Protein AF-A0A3C0UKP6-F1 (afdb_monomer_lite)

Structure (mmCIF, N/CA/C/O backbone):
data_AF-A0A3C0UKP6-F1
#
_entry.id   AF-A0A3C0UKP6-F1
#
loop_
_atom_site.group_PDB
_atom_site.id
_atom_site.type_symbol
_atom_site.label_atom_id
_atom_site.label_alt_id
_atom_site.label_comp_id
_atom_site.label_asym_id
_atom_site.label_entity_id
_atom_site.label_seq_id
_atom_site.pdbx_PDB_ins_code
_atom_site.Cartn_x
_atom_site.Cartn_y
_atom_site.Cartn_z
_atom_site.occupancy
_atom_site.B_iso_or_equiv
_atom_site.auth_seq_id
_atom_site.auth_comp_id
_atom_site.auth_asym_id
_atom_site.auth_atom_id
_atom_site.pdbx_PDB_model_num
ATOM 1 N N . MET A 1 1 ? -37.992 -0.486 11.321 1.00 44.59 1 MET A N 1
ATOM 2 C CA . MET A 1 1 ? -37.105 -0.909 12.423 1.00 44.59 1 MET A CA 1
ATOM 3 C C . MET A 1 1 ? -35.996 0.116 12.524 1.00 44.59 1 MET A C 1
ATOM 5 O O . MET A 1 1 ? -35.112 0.122 11.679 1.00 44.59 1 MET A O 1
ATOM 9 N N . GLU A 1 2 ? -36.094 1.038 13.476 1.00 49.75 2 GLU A N 1
ATOM 10 C CA . GLU A 1 2 ? -34.994 1.956 13.767 1.00 49.75 2 GLU A CA 1
ATOM 11 C C . GLU A 1 2 ? -33.898 1.165 14.479 1.00 49.75 2 GLU A C 1
ATOM 13 O O . GLU A 1 2 ? -34.108 0.615 15.560 1.00 49.75 2 GLU A O 1
ATOM 18 N N . THR A 1 3 ? -32.730 1.044 13.854 1.00 58.28 3 THR A N 1
ATOM 19 C CA . THR A 1 3 ? -31.562 0.481 14.525 1.00 58.28 3 THR A CA 1
ATOM 20 C C . THR A 1 3 ? -31.064 1.525 15.513 1.00 58.28 3 THR A C 1
ATOM 22 O O . THR A 1 3 ? -30.347 2.449 15.123 1.00 58.28 3 THR A O 1
ATOM 25 N N . VAL A 1 4 ? -31.454 1.406 16.781 1.00 59.03 4 VAL A N 1
ATOM 26 C CA . VAL A 1 4 ? -30.854 2.191 17.862 1.00 59.03 4 VAL A CA 1
ATOM 27 C C . VAL A 1 4 ? -29.367 1.838 17.889 1.00 59.03 4 VAL A C 1
ATOM 29 O O . VAL A 1 4 ? -28.973 0.769 18.356 1.00 59.03 4 VAL A O 1
ATOM 32 N N . LYS A 1 5 ? -28.525 2.701 17.310 1.00 69.19 5 LYS A N 1
ATOM 33 C CA . LYS A 1 5 ? -27.073 2.559 17.410 1.00 69.19 5 LYS A CA 1
ATOM 34 C C . LYS A 1 5 ? -26.714 2.803 18.867 1.00 69.19 5 LYS A C 1
ATOM 36 O O . LYS A 1 5 ? -26.772 3.935 19.333 1.00 69.19 5 LYS A O 1
ATOM 41 N N . LYS A 1 6 ? -26.365 1.733 19.581 1.00 79.31 6 LYS A N 1
ATOM 42 C CA . LYS A 1 6 ? -25.804 1.829 20.927 1.00 79.31 6 LYS A CA 1
ATOM 43 C C . LYS A 1 6 ? -24.587 2.753 20.864 1.00 79.31 6 LYS A C 1
ATOM 45 O O . LYS A 1 6 ? -23.672 2.510 20.074 1.00 79.31 6 LYS A O 1
ATOM 50 N N . GLU A 1 7 ? -24.598 3.825 21.648 1.00 85.19 7 GLU A N 1
ATOM 51 C CA . GLU A 1 7 ? -23.438 4.704 21.736 1.00 85.19 7 GLU A CA 1
ATOM 52 C C . GLU A 1 7 ? -22.283 3.935 22.375 1.00 85.19 7 GLU A C 1
ATOM 54 O O . GLU A 1 7 ? -22.398 3.419 23.484 1.00 85.19 7 GLU A O 1
ATOM 59 N N . LEU A 1 8 ? -21.176 3.832 21.640 1.00 85.12 8 LEU A N 1
ATOM 60 C CA . LEU A 1 8 ? -19.968 3.173 22.122 1.00 85.12 8 LEU A CA 1
ATOM 61 C C . LEU A 1 8 ? -19.321 4.006 23.228 1.00 85.12 8 LEU A C 1
ATOM 63 O O . LEU A 1 8 ? -19.217 5.236 23.081 1.00 85.12 8 LEU A O 1
ATOM 67 N N . THR A 1 9 ? -18.805 3.338 24.261 1.00 92.44 9 THR A N 1
ATOM 68 C CA . THR A 1 9 ? -17.959 3.986 25.272 1.00 92.44 9 THR A CA 1
ATOM 69 C C . THR A 1 9 ? -16.629 4.436 24.662 1.00 92.44 9 THR A C 1
ATOM 71 O O . THR A 1 9 ? -16.274 4.073 23.535 1.00 92.44 9 THR A O 1
ATOM 74 N N . LYS A 1 10 ? -15.865 5.257 25.388 1.00 93.00 10 LYS A N 1
ATOM 75 C CA . LYS A 1 10 ? -14.548 5.712 24.916 1.00 93.00 10 LYS A CA 1
ATOM 76 C C . LYS A 1 10 ? -13.590 4.535 24.713 1.00 93.00 10 LYS A C 1
ATOM 78 O O . LYS A 1 10 ? -12.871 4.502 23.719 1.00 93.00 10 LYS A O 1
ATOM 83 N N . GLU A 1 11 ? -13.640 3.555 25.605 1.00 94.38 11 GLU A N 1
ATOM 84 C CA . GLU A 1 11 ? -12.814 2.347 25.583 1.00 94.38 11 GLU A CA 1
ATOM 85 C C . GLU A 1 11 ? -13.177 1.460 24.388 1.00 94.38 11 GLU A C 1
ATOM 87 O O . GLU A 1 11 ? -12.295 1.003 23.663 1.00 94.38 11 GLU A O 1
ATOM 92 N N . GLU A 1 12 ? -14.473 1.274 24.118 1.00 92.88 12 GLU A N 1
ATOM 93 C CA . GLU A 1 12 ? -14.944 0.510 22.958 1.00 92.88 12 GLU A CA 1
ATOM 94 C C . GLU A 1 12 ? -14.559 1.187 21.634 1.00 92.88 12 GLU A C 1
ATOM 96 O O . GLU A 1 12 ? -14.165 0.518 20.674 1.00 92.88 12 GLU A O 1
ATOM 101 N N . ARG A 1 13 ? -14.628 2.524 21.573 1.00 92.88 13 ARG A N 1
ATOM 102 C CA . ARG A 1 13 ? -14.155 3.292 20.411 1.00 92.88 13 ARG A CA 1
ATOM 103 C C . ARG A 1 13 ? -12.657 3.108 20.211 1.00 92.88 13 ARG A C 1
ATOM 105 O O . ARG A 1 13 ? -12.242 2.832 19.088 1.00 92.88 13 ARG A O 1
ATOM 112 N N . GLN A 1 14 ? -11.871 3.214 21.281 1.00 95.44 14 GLN A N 1
ATOM 113 C CA . GLN A 1 14 ? -10.423 3.059 21.202 1.00 95.44 14 GLN A CA 1
ATOM 114 C C . GLN A 1 14 ? -10.038 1.647 20.749 1.00 95.44 14 GLN A C 1
ATOM 116 O O . GLN A 1 14 ? -9.276 1.502 19.799 1.00 95.44 14 GLN A O 1
ATOM 121 N N . ALA A 1 15 ? -10.657 0.609 21.315 1.00 95.94 15 ALA A N 1
ATOM 122 C CA . ALA A 1 15 ? -10.413 -0.771 20.903 1.00 95.94 15 ALA A CA 1
ATOM 123 C C . ALA A 1 15 ? -10.747 -1.013 19.418 1.00 95.94 15 ALA A C 1
ATOM 125 O O . ALA A 1 15 ? -10.060 -1.774 18.733 1.00 95.94 15 ALA A O 1
ATOM 126 N N . ASN A 1 16 ? -11.788 -0.362 18.890 1.00 95.94 16 ASN A N 1
ATOM 127 C CA . ASN A 1 16 ? -12.124 -0.440 17.468 1.00 95.94 16 ASN A CA 1
ATOM 128 C C . ASN A 1 16 ? -11.102 0.286 16.584 1.00 95.94 16 ASN A C 1
ATOM 130 O O . ASN A 1 16 ? -10.734 -0.240 15.531 1.00 95.94 16 ASN A O 1
ATOM 134 N N . ILE A 1 17 ? -10.624 1.456 17.015 1.00 96.12 17 ILE A N 1
ATOM 135 C CA . ILE A 1 17 ? -9.558 2.199 16.330 1.00 96.12 17 ILE A CA 1
ATOM 136 C C . ILE A 1 17 ? -8.281 1.356 16.288 1.00 96.12 17 ILE A C 1
ATOM 138 O O . ILE A 1 17 ? -7.710 1.167 15.215 1.00 96.12 17 ILE A O 1
ATOM 142 N N . ASP A 1 18 ? -7.882 0.770 17.413 1.00 97.94 18 ASP A N 1
ATOM 143 C CA . ASP A 1 18 ? -6.670 -0.045 17.505 1.00 97.94 18 ASP A CA 1
ATOM 144 C C . ASP A 1 18 ? -6.753 -1.275 16.592 1.00 97.94 18 ASP A C 1
ATOM 146 O O . ASP A 1 18 ? -5.805 -1.584 15.866 1.00 97.94 18 ASP A O 1
ATOM 150 N N . ARG A 1 19 ? -7.917 -1.939 16.542 1.00 97.50 19 ARG A N 1
ATOM 151 C CA . ARG A 1 19 ? -8.170 -3.050 15.608 1.00 97.50 19 ARG A CA 1
ATOM 152 C C . ARG A 1 19 ? -8.059 -2.614 14.152 1.00 97.50 19 ARG A C 1
ATOM 154 O O . ARG A 1 19 ? -7.496 -3.353 13.345 1.00 97.50 19 ARG A O 1
ATOM 161 N N . LEU A 1 20 ? -8.600 -1.447 13.803 1.00 97.50 20 LEU A N 1
ATOM 162 C CA . LEU A 1 20 ? -8.524 -0.923 12.441 1.00 97.50 20 LEU A CA 1
ATOM 163 C C . LEU A 1 20 ? -7.074 -0.619 12.054 1.00 97.50 20 LEU A C 1
ATOM 165 O O . LEU A 1 20 ? -6.623 -1.045 10.992 1.00 97.50 20 LEU A O 1
ATOM 169 N N . ILE A 1 21 ? -6.332 0.053 12.937 1.00 97.19 21 ILE A N 1
ATOM 170 C CA . ILE A 1 21 ? -4.917 0.374 12.733 1.00 97.19 21 ILE A CA 1
ATOM 171 C C . ILE A 1 21 ? -4.096 -0.908 12.573 1.00 97.19 21 ILE A C 1
ATOM 173 O O . ILE A 1 21 ? -3.276 -0.994 11.661 1.00 97.19 21 ILE A O 1
ATOM 177 N N . ALA A 1 22 ? -4.320 -1.914 13.421 1.00 97.94 22 ALA A N 1
ATOM 178 C CA . ALA A 1 22 ? -3.609 -3.187 13.343 1.00 97.94 22 ALA A CA 1
ATOM 179 C C . ALA A 1 22 ? -3.855 -3.898 12.003 1.00 97.94 22 ALA A C 1
ATOM 181 O O . ALA A 1 22 ? -2.902 -4.328 11.353 1.00 97.94 22 ALA A O 1
ATOM 182 N N . ARG A 1 23 ? -5.115 -3.964 11.550 1.00 97.56 23 ARG A N 1
ATOM 183 C CA . ARG A 1 23 ? -5.464 -4.553 10.245 1.00 97.56 23 ARG A CA 1
ATOM 184 C C . ARG A 1 23 ? -4.837 -3.793 9.085 1.00 97.56 23 ARG A C 1
ATOM 186 O O . ARG A 1 23 ? -4.307 -4.412 8.170 1.00 97.56 23 ARG A O 1
ATOM 193 N N . TRP A 1 24 ? -4.876 -2.464 9.130 1.00 97.44 24 TRP A N 1
ATOM 194 C CA . TRP A 1 24 ? -4.271 -1.640 8.092 1.00 97.44 24 TRP A CA 1
ATOM 195 C C . TRP A 1 24 ? -2.758 -1.867 8.011 1.00 97.44 24 TRP A C 1
ATOM 197 O O . TRP A 1 24 ? -2.241 -2.115 6.926 1.00 97.44 24 TRP A O 1
ATOM 207 N N . LYS A 1 25 ? -2.057 -1.879 9.152 1.00 97.50 25 LYS A N 1
ATOM 208 C CA . LYS A 1 25 ? -0.617 -2.176 9.203 1.00 97.50 25 LYS A CA 1
ATOM 209 C C . LYS A 1 25 ? -0.292 -3.562 8.642 1.00 97.50 25 LYS A C 1
ATOM 211 O O . LYS A 1 25 ? 0.648 -3.682 7.866 1.00 97.50 25 LYS A O 1
ATOM 216 N N . ALA A 1 26 ? -1.077 -4.581 8.995 1.00 97.38 26 ALA A N 1
ATOM 217 C CA . ALA A 1 26 ? -0.897 -5.931 8.463 1.00 97.38 26 ALA A CA 1
ATOM 218 C C . ALA A 1 26 ? -1.056 -5.971 6.93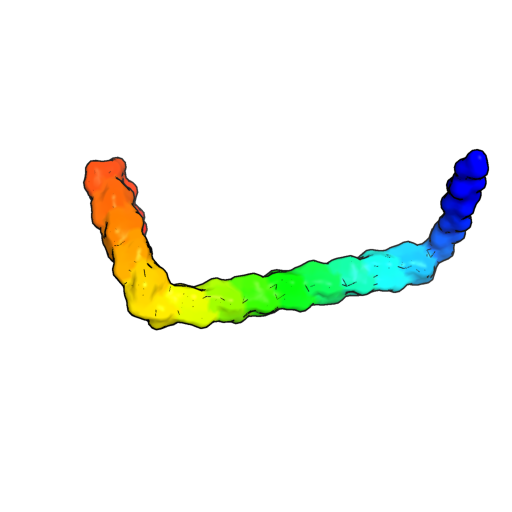3 1.00 97.38 26 ALA A C 1
ATOM 220 O O . ALA A 1 26 ? -0.213 -6.536 6.246 1.00 97.38 26 ALA A O 1
ATOM 221 N N . SER A 1 27 ? -2.075 -5.295 6.397 1.00 96.81 27 SER A N 1
ATOM 222 C CA . SER A 1 27 ? -2.291 -5.196 4.948 1.00 96.81 27 SER A CA 1
ATOM 223 C C . SER A 1 27 ? -1.172 -4.435 4.225 1.00 96.81 27 SER A C 1
ATOM 225 O O . SER A 1 27 ? -0.800 -4.803 3.113 1.00 96.81 27 SER A O 1
ATOM 227 N N . GLN A 1 28 ? -0.604 -3.392 4.841 1.00 97.31 28 GLN A N 1
ATOM 228 C CA . GLN A 1 28 ? 0.552 -2.687 4.275 1.00 97.31 28 GLN A CA 1
ATOM 229 C C . GLN A 1 28 ? 1.793 -3.584 4.206 1.00 97.31 28 GLN A C 1
ATOM 231 O O . GLN A 1 28 ? 2.499 -3.565 3.202 1.00 97.31 28 GLN A O 1
ATOM 236 N N . GLU A 1 29 ? 2.046 -4.378 5.246 1.00 96.75 29 GLU A N 1
ATOM 237 C CA . GLU A 1 29 ? 3.167 -5.322 5.278 1.00 96.75 29 GLU A CA 1
ATOM 238 C C . GLU A 1 29 ? 3.002 -6.437 4.235 1.00 96.75 29 GLU A C 1
ATOM 240 O O . GLU A 1 29 ? 3.951 -6.758 3.525 1.00 96.75 29 GLU A O 1
ATOM 245 N N . GLU A 1 30 ? 1.796 -6.987 4.088 1.00 96.38 30 GLU A N 1
ATOM 246 C CA . GLU A 1 30 ? 1.484 -7.981 3.055 1.00 96.38 30 GLU A CA 1
ATOM 247 C C . GLU A 1 30 ? 1.690 -7.410 1.646 1.00 96.38 30 GLU A C 1
ATOM 249 O O . GLU A 1 30 ? 2.464 -7.959 0.865 1.00 96.38 30 GLU A O 1
ATOM 254 N N . SER A 1 31 ? 1.111 -6.240 1.358 1.00 95.69 31 SER A N 1
ATOM 255 C CA . SER A 1 31 ? 1.283 -5.543 0.075 1.00 95.69 31 SER A CA 1
ATOM 256 C C . SER A 1 31 ? 2.753 -5.246 -0.237 1.00 95.69 31 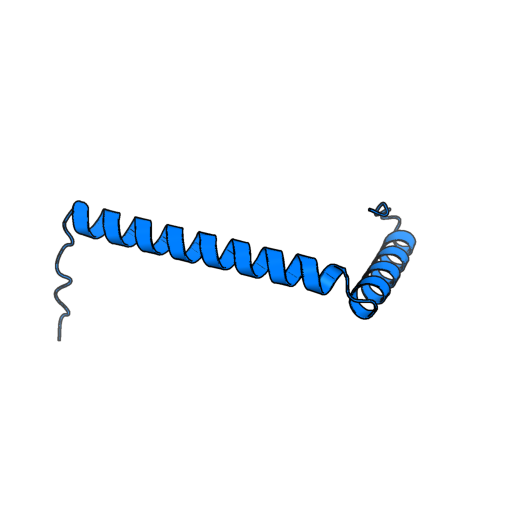SER A C 1
ATOM 258 O O . SER A 1 31 ? 3.215 -5.405 -1.374 1.00 95.69 31 SER A O 1
ATOM 260 N N . ARG A 1 32 ? 3.527 -4.853 0.782 1.00 95.75 32 ARG A N 1
ATOM 261 C CA . ARG A 1 32 ? 4.966 -4.636 0.643 1.00 95.75 32 ARG A CA 1
ATOM 262 C C . ARG A 1 32 ? 5.689 -5.933 0.281 1.00 95.75 32 ARG A C 1
ATOM 264 O O . ARG A 1 32 ? 6.474 -5.917 -0.663 1.00 95.75 32 ARG A O 1
ATOM 271 N N . ARG A 1 33 ? 5.418 -7.039 0.980 1.00 95.31 33 ARG A N 1
ATOM 272 C CA . ARG A 1 33 ? 6.025 -8.349 0.687 1.00 95.31 33 ARG A CA 1
ATOM 273 C C . ARG A 1 33 ? 5.685 -8.835 -0.713 1.00 95.31 33 ARG A C 1
ATOM 275 O O . ARG A 1 33 ? 6.593 -9.176 -1.464 1.00 95.31 33 ARG A O 1
ATOM 282 N N . GLU A 1 34 ? 4.411 -8.785 -1.095 1.00 93.75 34 GLU A N 1
ATOM 283 C CA . GLU A 1 34 ? 3.972 -9.150 -2.444 1.00 93.75 34 GLU A CA 1
ATOM 284 C C . GLU A 1 34 ? 4.685 -8.311 -3.508 1.00 93.75 34 GLU A C 1
ATOM 286 O O . GLU A 1 34 ? 5.119 -8.826 -4.537 1.00 93.75 34 GLU A O 1
ATOM 291 N N . THR A 1 35 ? 4.848 -7.010 -3.259 1.00 92.19 35 THR A N 1
ATOM 292 C CA . THR A 1 35 ? 5.583 -6.123 -4.165 1.00 92.19 35 THR A CA 1
ATOM 293 C C . THR A 1 35 ? 7.060 -6.508 -4.238 1.00 92.19 35 THR A C 1
ATOM 295 O O . THR A 1 35 ? 7.597 -6.641 -5.336 1.00 92.19 35 THR A O 1
ATOM 298 N N . GLU A 1 36 ? 7.722 -6.725 -3.100 1.00 91.44 36 GLU A N 1
ATOM 299 C CA . GLU A 1 36 ? 9.131 -7.134 -3.042 1.00 91.44 36 GLU A CA 1
ATOM 300 C C . GLU A 1 36 ? 9.382 -8.475 -3.751 1.00 91.44 36 GLU A C 1
ATOM 302 O O . GLU A 1 36 ? 10.423 -8.645 -4.390 1.00 91.44 36 GLU A O 1
ATOM 307 N N . GLU A 1 37 ? 8.439 -9.415 -3.684 1.00 92.62 37 GLU A N 1
ATOM 308 C CA . GLU A 1 37 ? 8.502 -10.684 -4.412 1.00 92.62 37 GLU A CA 1
ATOM 309 C C . GLU A 1 37 ? 8.268 -10.490 -5.910 1.00 92.62 37 GLU A C 1
ATOM 311 O O . GLU A 1 37 ? 9.079 -10.931 -6.729 1.00 92.62 37 GLU A O 1
ATOM 316 N N . ARG A 1 38 ? 7.209 -9.765 -6.290 1.00 89.31 38 ARG A N 1
ATOM 317 C CA . ARG A 1 38 ? 6.881 -9.506 -7.699 1.00 89.31 38 ARG A CA 1
ATOM 318 C C . ARG A 1 38 ? 7.992 -8.753 -8.413 1.00 89.31 38 ARG A C 1
ATOM 320 O O . ARG A 1 38 ? 8.312 -9.107 -9.544 1.00 89.31 38 ARG A O 1
ATOM 327 N N . VAL A 1 39 ? 8.621 -7.774 -7.761 1.00 89.50 39 VAL A N 1
ATOM 328 C CA . VAL A 1 39 ? 9.728 -6.998 -8.341 1.00 89.50 39 VAL A CA 1
ATOM 329 C C . VAL A 1 39 ? 10.912 -7.890 -8.718 1.00 89.50 39 VAL A C 1
ATOM 331 O O . VAL A 1 39 ? 11.602 -7.597 -9.690 1.00 89.50 39 VAL A O 1
ATOM 334 N N . LYS A 1 40 ? 11.143 -8.998 -8.009 1.00 89.31 40 LYS A N 1
ATOM 335 C CA . LYS A 1 40 ? 12.250 -9.923 -8.302 1.00 89.31 40 LYS A CA 1
ATOM 336 C C . LYS A 1 40 ? 11.970 -10.852 -9.486 1.00 89.31 40 LYS A C 1
ATOM 338 O O . LYS A 1 40 ? 12.901 -11.480 -9.983 1.00 89.31 40 LYS A O 1
ATOM 343 N N . THR A 1 41 ? 10.721 -10.950 -9.946 1.00 93.44 41 THR A N 1
ATOM 344 C CA . THR A 1 41 ? 10.363 -11.847 -11.054 1.00 93.44 41 THR A CA 1
ATOM 345 C C . THR A 1 41 ? 10.946 -11.361 -12.391 1.00 93.44 41 THR A C 1
ATOM 347 O O . THR A 1 41 ? 10.958 -10.150 -12.657 1.00 93.44 41 THR A O 1
ATOM 350 N N . PRO A 1 42 ? 11.420 -12.271 -13.266 1.00 92.88 42 PRO A N 1
ATOM 351 C CA . PRO A 1 42 ? 11.917 -11.907 -14.593 1.00 92.88 42 PRO A CA 1
ATOM 352 C C . PRO A 1 42 ? 10.888 -11.139 -15.429 1.00 92.88 42 PRO A C 1
ATOM 354 O O . PRO A 1 42 ? 11.237 -10.163 -16.096 1.00 92.88 42 PRO A O 1
ATOM 357 N N . GLU A 1 43 ? 9.619 -11.537 -15.357 1.00 93.38 43 GLU A N 1
ATOM 358 C CA . GLU A 1 43 ? 8.505 -10.933 -16.089 1.00 93.38 43 GLU A CA 1
ATOM 359 C C . GLU A 1 43 ? 8.329 -9.463 -15.699 1.00 93.38 43 GLU A C 1
ATOM 361 O O . GLU A 1 43 ? 8.222 -8.582 -16.559 1.00 93.38 43 GLU A O 1
ATOM 366 N N . TYR A 1 44 ? 8.373 -9.172 -14.398 1.00 92.19 44 TYR A N 1
ATOM 367 C CA . TYR A 1 44 ? 8.268 -7.807 -13.898 1.00 92.19 44 TYR A CA 1
ATOM 368 C C . TYR A 1 44 ? 9.470 -6.951 -14.313 1.00 92.19 44 TYR A C 1
ATOM 370 O O . TYR A 1 44 ? 9.303 -5.800 -14.718 1.00 92.19 44 TYR A O 1
ATOM 378 N N . GLN A 1 45 ? 10.683 -7.510 -14.287 1.00 91.75 45 GLN A N 1
ATOM 379 C CA . GLN A 1 45 ? 11.894 -6.812 -14.733 1.00 91.75 45 GLN A CA 1
ATOM 380 C C . GLN A 1 45 ? 11.900 -6.532 -16.244 1.00 91.75 45 GLN A C 1
ATOM 382 O O . GLN A 1 45 ? 12.418 -5.505 -16.692 1.00 91.75 45 GLN A O 1
ATOM 387 N N . VAL A 1 46 ? 11.317 -7.412 -17.063 1.00 94.75 46 VAL A N 1
ATOM 388 C CA . VAL A 1 46 ? 11.088 -7.138 -18.492 1.00 94.75 46 VAL A CA 1
ATOM 389 C C . VAL A 1 46 ? 10.125 -5.962 -18.655 1.00 94.75 46 VAL A C 1
ATOM 391 O O . VAL A 1 46 ? 10.469 -4.990 -19.329 1.00 94.75 46 VAL A O 1
ATOM 394 N N . MET A 1 47 ? 8.978 -5.995 -17.973 1.00 93.25 47 MET A N 1
ATOM 395 C CA . MET A 1 47 ? 7.987 -4.916 -18.021 1.00 93.25 47 MET A CA 1
ATOM 396 C C . MET A 1 47 ? 8.573 -3.568 -17.563 1.00 93.25 47 MET A C 1
ATOM 398 O O . MET A 1 47 ? 8.349 -2.543 -18.209 1.00 93.25 47 MET A O 1
ATOM 402 N N . LEU A 1 48 ? 9.369 -3.553 -16.4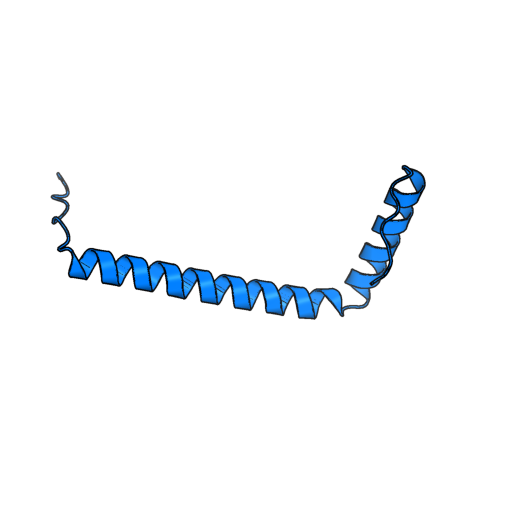87 1.00 91.00 48 LEU A N 1
ATOM 403 C CA . LEU A 1 48 ? 10.059 -2.349 -16.016 1.00 91.00 48 LEU A CA 1
ATOM 404 C C . LEU A 1 48 ? 11.006 -1.776 -17.074 1.00 91.00 48 LEU A C 1
ATOM 406 O O . LEU A 1 48 ? 11.008 -0.565 -17.307 1.00 91.00 48 LEU A O 1
ATOM 410 N N . ARG A 1 49 ? 11.793 -2.626 -17.743 1.00 90.69 49 ARG A N 1
ATOM 411 C CA . ARG A 1 49 ? 12.691 -2.193 -18.824 1.00 90.69 49 ARG A CA 1
ATOM 412 C C . ARG A 1 49 ? 11.918 -1.604 -20.000 1.00 90.69 49 ARG A C 1
ATOM 414 O O . ARG A 1 49 ? 12.331 -0.583 -20.548 1.00 90.69 49 ARG A O 1
ATOM 421 N N . GLU A 1 50 ? 10.789 -2.196 -20.378 1.00 92.88 50 GLU A N 1
ATOM 422 C CA . GLU A 1 50 ? 9.923 -1.637 -21.421 1.00 92.88 50 GLU A CA 1
ATOM 423 C C . GLU A 1 50 ? 9.344 -0.277 -21.027 1.00 92.88 50 GLU A C 1
ATOM 425 O O . GLU A 1 50 ? 9.337 0.654 -21.837 1.00 92.88 50 GLU A O 1
ATOM 430 N N . LEU A 1 51 ? 8.900 -0.134 -19.777 1.00 90.75 51 LEU A N 1
ATOM 431 C CA . LEU A 1 51 ? 8.388 1.129 -19.257 1.00 90.75 51 LEU A CA 1
ATOM 432 C C . LEU A 1 51 ? 9.472 2.216 -19.266 1.00 90.75 51 LEU A C 1
ATOM 434 O O . LEU A 1 51 ? 9.216 3.328 -19.732 1.00 90.75 51 LEU A O 1
ATOM 438 N N . ARG A 1 52 ? 10.697 1.889 -18.832 1.00 89.38 52 ARG A N 1
ATOM 439 C CA . ARG A 1 52 ? 11.854 2.798 -18.901 1.00 89.38 52 ARG A CA 1
ATOM 440 C C . ARG A 1 52 ? 12.139 3.240 -20.336 1.00 89.38 52 ARG A C 1
ATOM 442 O O . ARG A 1 52 ? 12.283 4.435 -20.570 1.00 89.38 52 ARG A O 1
ATOM 449 N N . LYS A 1 53 ? 12.136 2.319 -21.309 1.00 90.50 53 LYS A N 1
ATOM 450 C CA . LYS A 1 53 ? 12.313 2.654 -22.737 1.00 90.50 53 LYS A CA 1
ATOM 451 C C . LYS A 1 53 ? 11.234 3.616 -23.243 1.00 90.50 53 LYS A C 1
ATOM 453 O O . LYS A 1 53 ? 11.556 4.600 -23.905 1.00 90.50 53 LYS A O 1
ATOM 458 N N . LYS A 1 54 ? 9.961 3.367 -22.909 1.00 91.00 54 LYS A N 1
ATOM 459 C CA . LYS A 1 54 ? 8.839 4.247 -23.289 1.00 91.00 54 LYS A CA 1
ATOM 460 C C . LYS A 1 54 ? 8.957 5.637 -22.661 1.00 91.00 54 LYS A C 1
ATOM 462 O O . LYS A 1 54 ? 8.633 6.622 -23.316 1.00 91.00 54 LYS A O 1
ATOM 467 N N . ASN A 1 55 ? 9.418 5.723 -21.416 1.00 90.38 55 ASN A N 1
ATOM 468 C CA . ASN A 1 55 ? 9.610 6.998 -20.727 1.00 90.38 55 ASN A CA 1
ATOM 469 C C . ASN A 1 55 ? 10.815 7.769 -21.276 1.00 90.38 55 ASN A C 1
ATOM 471 O O . ASN A 1 55 ? 10.688 8.964 -21.538 1.00 90.38 55 ASN A O 1
ATOM 475 N N . ALA A 1 56 ? 11.919 7.085 -21.580 1.00 87.50 56 ALA A N 1
ATOM 476 C CA . ALA A 1 56 ? 13.073 7.685 -22.243 1.00 87.50 56 ALA A CA 1
ATOM 477 C C . ALA A 1 56 ? 12.702 8.265 -23.620 1.00 87.50 56 ALA A C 1
ATOM 479 O O . ALA A 1 56 ? 13.103 9.380 -23.942 1.00 87.50 56 ALA A O 1
ATOM 480 N N . ALA A 1 57 ? 11.852 7.575 -24.392 1.00 89.44 57 ALA A N 1
ATOM 481 C CA . ALA A 1 57 ? 11.322 8.086 -25.661 1.00 89.44 57 ALA A CA 1
ATOM 482 C C . ALA A 1 57 ? 10.473 9.366 -25.509 1.00 89.44 57 ALA A C 1
ATOM 484 O O . ALA A 1 57 ? 10.303 10.111 -26.469 1.00 89.44 57 ALA A O 1
ATOM 485 N N . LYS A 1 58 ? 9.955 9.637 -24.305 1.00 91.19 58 LYS A N 1
ATOM 486 C CA . LYS A 1 58 ? 9.226 10.865 -23.949 1.00 91.19 58 LYS A CA 1
ATOM 487 C C . LYS A 1 58 ? 10.112 11.917 -23.269 1.00 91.19 58 LYS A C 1
ATOM 489 O O . LYS A 1 58 ? 9.592 12.915 -22.784 1.00 91.19 58 LYS A O 1
ATOM 494 N N . GLY A 1 59 ? 11.425 11.690 -23.188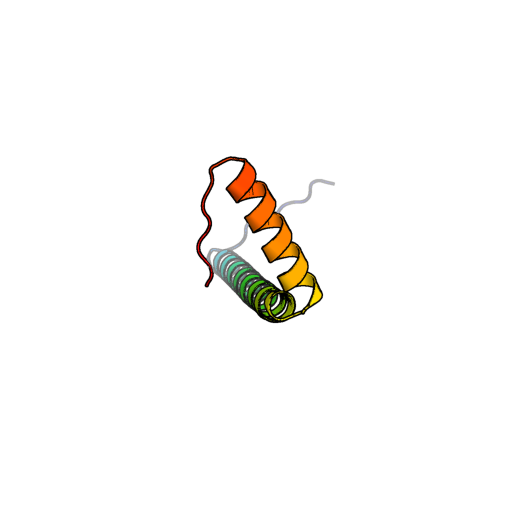 1.00 88.00 59 GLY A N 1
ATOM 495 C CA . GLY A 1 59 ? 12.365 12.574 -22.493 1.00 88.00 59 GLY A CA 1
ATOM 496 C C . GLY A 1 59 ? 12.338 12.464 -20.963 1.00 88.00 59 GLY A C 1
ATOM 497 O O . GLY A 1 59 ? 12.939 13.293 -20.286 1.00 88.00 59 GLY A O 1
ATOM 498 N N . ILE A 1 60 ? 11.664 11.456 -20.398 1.00 86.31 60 ILE A N 1
ATOM 499 C CA . ILE A 1 60 ? 11.609 11.209 -18.951 1.00 86.31 60 ILE A CA 1
ATOM 500 C C . ILE A 1 60 ? 12.656 10.147 -18.599 1.00 86.31 60 ILE A C 1
ATOM 502 O O . ILE A 1 60 ? 12.506 8.975 -18.950 1.00 86.31 60 ILE A O 1
ATOM 506 N N . ILE A 1 61 ? 13.712 10.546 -17.888 1.00 79.31 61 ILE A N 1
ATOM 507 C CA . ILE A 1 61 ? 14.778 9.637 -17.451 1.00 79.31 61 ILE A CA 1
ATOM 508 C C . ILE A 1 61 ? 14.414 9.057 -16.083 1.00 79.31 61 ILE A C 1
ATOM 510 O O . ILE A 1 61 ? 14.289 9.789 -15.104 1.00 79.31 61 ILE A O 1
ATOM 514 N N . ILE A 1 62 ? 14.263 7.733 -16.016 1.00 74.75 62 ILE A N 1
ATOM 515 C CA . ILE A 1 62 ? 14.072 6.995 -14.763 1.00 74.75 62 ILE A CA 1
ATOM 516 C C . ILE A 1 62 ? 15.355 6.196 -14.498 1.00 74.75 62 ILE A C 1
ATOM 518 O O . ILE A 1 62 ? 15.659 5.313 -15.304 1.00 74.75 62 ILE A O 1
ATOM 522 N N . PRO A 1 63 ? 16.103 6.488 -13.417 1.00 72.81 63 PRO A N 1
ATOM 523 C CA . PRO A 1 63 ? 17.332 5.772 -13.099 1.00 72.81 63 PRO A CA 1
ATOM 524 C C . PRO A 1 63 ? 17.078 4.286 -12.818 1.00 72.81 63 PRO A C 1
ATOM 526 O O . PRO A 1 63 ? 15.989 3.878 -12.395 1.00 72.81 63 PRO A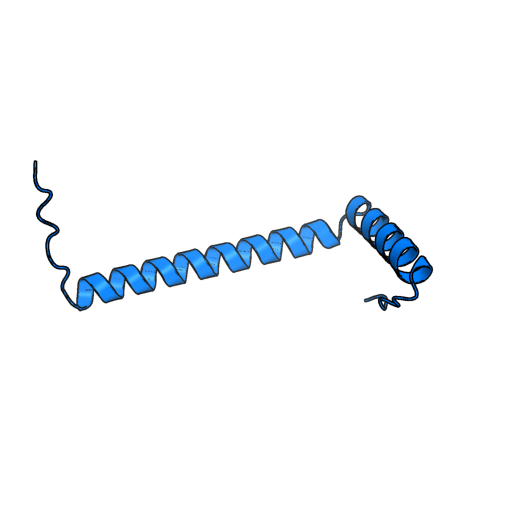 O 1
ATOM 529 N N . GLU A 1 64 ? 18.095 3.470 -13.080 1.00 70.31 64 GLU A N 1
ATOM 530 C CA . GLU A 1 64 ? 18.099 2.078 -12.637 1.00 70.31 64 GLU A CA 1
ATOM 531 C C . GLU A 1 64 ? 18.437 2.027 -11.141 1.00 70.31 64 GLU A C 1
ATOM 533 O O . GLU A 1 64 ? 19.260 2.810 -10.668 1.00 70.31 64 GLU A O 1
ATOM 538 N N . LEU A 1 65 ? 17.725 1.165 -10.409 1.00 62.16 65 LEU A N 1
ATOM 539 C CA . LEU A 1 65 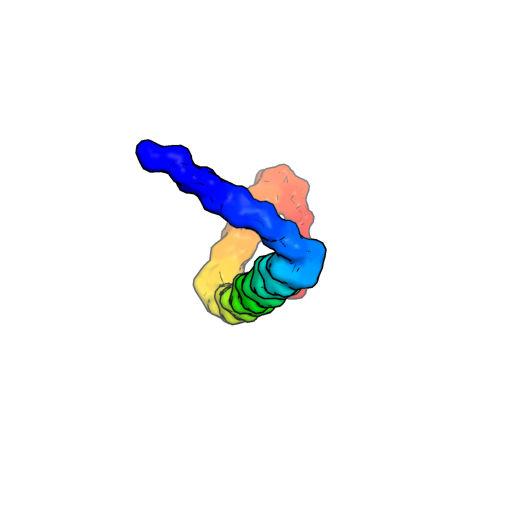? 17.958 0.874 -8.992 1.00 62.16 65 LEU A CA 1
ATOM 540 C C . LEU A 1 65 ? 18.933 -0.293 -8.870 1.00 62.16 65 LEU A C 1
ATOM 542 O O . LEU A 1 65 ? 18.779 -1.229 -9.690 1.00 62.16 65 LEU A O 1
#

Sequence (65 aa):
METVKKELTKEERQANIDRLIARWKASQEESRRETEERVKTPEYQVMLRELRKKNAAKGIIIPEL

pLDDT: mean 88.45, std 11.78, range [44.59, 97.94]

Foldseek 3Di:
DDPPPDDDDPVRVVVVVVVVVVVVVVVVVVVVVVCVVLCPDPVNVVVVVVVQVVCVVVVHHDDDD

Secondary structure (DSSP, 8-state):
-----PPPPHHHHHHHHHHHHHHHHHHHHHHHHHHHHHHHSHHHHHHHHHHHHHHHTTT------

Radius of gyration: 22.31 Å; chains: 1; bounding box: 55×24×51 Å